Protein AF-A0A804JWQ7-F1 (afdb_monomer_lite)

Structure (mmCIF, N/CA/C/O backbone):
data_AF-A0A804JWQ7-F1
#
_entry.id   AF-A0A804JWQ7-F1
#
loop_
_atom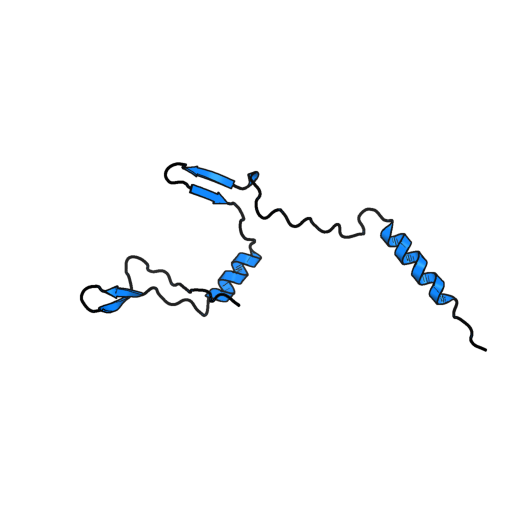_site.group_PDB
_atom_site.id
_atom_site.type_symbol
_atom_site.label_atom_id
_atom_site.label_alt_id
_atom_site.label_comp_id
_atom_site.label_asym_id
_atom_site.label_entity_id
_atom_site.label_seq_id
_atom_site.pdbx_PDB_ins_code
_atom_site.Cartn_x
_atom_site.Cartn_y
_atom_site.Cartn_z
_atom_site.occupancy
_atom_site.B_iso_or_equiv
_atom_site.auth_seq_id
_atom_site.auth_comp_id
_atom_site.auth_asym_id
_atom_site.auth_atom_id
_atom_site.pdbx_PDB_model_num
ATOM 1 N N . MET A 1 1 ? -3.852 -22.499 68.744 1.00 41.94 1 MET A N 1
ATOM 2 C CA . MET A 1 1 ? -4.467 -21.187 68.450 1.00 41.94 1 MET A CA 1
ATOM 3 C C . MET A 1 1 ? -4.023 -20.762 67.062 1.00 41.94 1 MET A C 1
ATOM 5 O O . MET A 1 1 ? -2.863 -20.423 66.900 1.00 41.94 1 MET A O 1
ATOM 9 N N . ALA A 1 2 ? -4.898 -20.828 66.063 1.00 41.59 2 ALA A N 1
ATOM 10 C CA . ALA A 1 2 ? -4.668 -20.174 64.778 1.00 41.59 2 ALA A CA 1
ATOM 11 C C . ALA A 1 2 ? -6.031 -19.689 64.280 1.00 41.59 2 ALA A C 1
ATOM 13 O O . ALA A 1 2 ? -6.845 -20.466 63.790 1.00 41.59 2 ALA A O 1
ATOM 14 N N . TYR A 1 3 ? -6.313 -18.417 64.550 1.00 46.31 3 TYR A N 1
ATOM 15 C CA . TYR A 1 3 ? -7.516 -17.728 64.109 1.00 46.31 3 TYR A CA 1
ATOM 16 C C . TYR A 1 3 ? -7.446 -17.558 62.586 1.00 46.31 3 TYR A C 1
ATOM 18 O O . TYR A 1 3 ? -6.642 -16.773 62.089 1.00 46.31 3 TYR A O 1
ATOM 26 N N . GLY A 1 4 ? -8.270 -18.303 61.845 1.00 51.00 4 GLY A N 1
ATOM 27 C CA . GLY A 1 4 ? -8.538 -18.012 60.438 1.00 51.00 4 GLY A CA 1
ATOM 28 C C . GLY A 1 4 ? -9.279 -16.680 60.344 1.00 51.00 4 GLY A C 1
ATOM 29 O O . GLY A 1 4 ? -10.332 -16.510 60.958 1.00 51.00 4 GLY A O 1
ATOM 30 N N . SER A 1 5 ? -8.700 -15.711 59.641 1.00 54.81 5 SER A N 1
ATOM 31 C CA . SER A 1 5 ? -9.247 -14.363 59.516 1.00 54.81 5 SER A CA 1
ATOM 32 C C . SER A 1 5 ? -10.550 -14.371 58.693 1.00 54.81 5 SER A C 1
ATOM 34 O O . SER A 1 5 ? -10.577 -14.899 57.580 1.00 54.81 5 SER A O 1
ATOM 36 N N . PRO A 1 6 ? -11.642 -13.746 59.175 1.00 51.16 6 PRO A N 1
ATOM 37 C CA . PRO A 1 6 ? -12.923 -13.717 58.461 1.00 51.16 6 PRO A CA 1
ATOM 38 C C . PRO A 1 6 ? -12.906 -12.823 57.205 1.00 51.16 6 PRO A C 1
ATOM 40 O O . PRO A 1 6 ? -13.871 -12.803 56.447 1.00 51.16 6 PRO A O 1
ATOM 43 N N . LEU A 1 7 ? -11.805 -12.106 56.942 1.00 51.91 7 LEU A N 1
ATOM 44 C CA . LEU A 1 7 ? -11.664 -11.216 55.785 1.00 51.91 7 LEU A CA 1
ATOM 45 C C . LEU A 1 7 ? -11.510 -11.949 54.444 1.00 51.91 7 LEU A C 1
ATOM 47 O O . LEU A 1 7 ? -11.824 -11.372 53.406 1.00 51.91 7 LEU A O 1
ATOM 51 N N . ALA A 1 8 ? -11.050 -13.204 54.437 1.00 50.12 8 ALA A N 1
ATOM 52 C CA . ALA A 1 8 ? -10.830 -13.946 53.192 1.00 50.12 8 ALA A CA 1
ATOM 53 C C . ALA A 1 8 ? -12.142 -14.340 52.482 1.00 50.12 8 ALA A C 1
ATOM 55 O O . ALA A 1 8 ? -12.151 -14.553 51.272 1.00 50.12 8 ALA A O 1
ATOM 56 N N . PHE A 1 9 ? -13.264 -14.379 53.208 1.00 48.91 9 PHE A N 1
ATOM 57 C CA . PHE A 1 9 ? -14.571 -14.726 52.644 1.00 48.91 9 PHE A CA 1
ATOM 58 C C . PHE A 1 9 ? -15.279 -13.548 51.961 1.00 48.91 9 PHE A C 1
ATOM 60 O O . PHE A 1 9 ? -16.158 -13.765 51.130 1.00 48.91 9 PHE A O 1
ATOM 67 N N . PHE A 1 10 ? -14.875 -12.305 52.243 1.00 48.47 10 PHE A N 1
ATOM 68 C CA . PHE A 1 10 ? -15.502 -11.125 51.639 1.00 48.47 10 PHE A CA 1
ATOM 69 C C . PHE A 1 10 ? -15.003 -10.824 50.218 1.00 48.47 10 PHE A C 1
ATOM 71 O O . PHE A 1 10 ? -15.758 -10.290 49.409 1.00 48.47 10 PHE A O 1
ATOM 78 N N . PHE A 1 11 ? -13.774 -11.214 49.865 1.00 47.78 11 PHE A N 1
ATOM 79 C CA . PHE A 1 11 ? -13.209 -10.917 48.541 1.00 47.78 11 PHE A CA 1
ATOM 80 C C . PHE A 1 11 ? -13.655 -11.883 47.432 1.00 47.78 11 PHE A C 1
ATOM 82 O O . PHE A 1 11 ? -13.649 -11.510 46.261 1.00 47.78 11 PHE A O 1
ATOM 89 N N . SER A 1 12 ? -14.090 -13.100 47.775 1.00 52.34 12 SER A N 1
ATOM 90 C CA . SER A 1 12 ? -14.514 -14.096 46.778 1.00 52.34 12 SER A CA 1
ATOM 91 C C . SER A 1 12 ? -15.891 -13.789 46.175 1.00 52.34 12 SER A C 1
ATOM 93 O O . SER A 1 12 ? -16.094 -13.988 44.978 1.00 52.34 12 SER A O 1
ATOM 95 N N . SER A 1 13 ? -16.820 -13.253 46.973 1.00 55.03 13 SER A N 1
ATOM 96 C CA . SER A 1 13 ? -18.198 -13.003 46.525 1.00 55.03 13 SER A CA 1
ATOM 97 C C . SER A 1 13 ? -18.308 -11.787 45.592 1.00 55.03 13 SER A C 1
ATOM 99 O O . SER A 1 13 ? -19.116 -11.771 44.664 1.00 55.03 13 SER A O 1
ATOM 101 N N . PHE A 1 14 ? -17.439 -10.783 45.766 1.00 58.78 14 PHE A N 1
ATOM 102 C CA . PHE A 1 14 ? -17.442 -9.582 44.923 1.00 58.78 14 PHE A CA 1
ATOM 103 C C . PHE A 1 14 ? -16.983 -9.867 43.484 1.00 58.78 14 PHE A C 1
ATOM 105 O O . PHE A 1 14 ? -17.533 -9.307 42.539 1.00 58.78 14 PHE A O 1
ATOM 112 N N . ALA A 1 15 ? -16.031 -10.787 43.292 1.00 60.16 15 ALA A N 1
ATOM 113 C CA . ALA A 1 15 ? -15.571 -11.179 41.958 1.00 60.16 15 ALA A CA 1
ATOM 114 C C . ALA A 1 15 ? -16.687 -11.838 41.121 1.00 60.16 15 ALA A C 1
ATOM 116 O O . ALA A 1 15 ? -16.796 -11.579 39.923 1.00 60.16 15 ALA A O 1
ATOM 117 N N . LEU A 1 16 ? -17.554 -12.635 41.757 1.00 59.47 16 LEU A N 1
ATOM 118 C CA . LEU A 1 16 ? -18.718 -13.236 41.097 1.00 59.47 16 LEU A CA 1
ATOM 119 C C . LEU A 1 16 ? -19.792 -12.191 40.762 1.00 59.47 16 LEU A C 1
ATOM 121 O O . LEU A 1 16 ? -20.385 -12.251 39.687 1.00 59.47 16 LEU A O 1
ATOM 125 N N . LEU A 1 17 ? -19.994 -11.200 41.636 1.00 64.19 17 LEU A N 1
ATOM 126 C CA . LEU A 1 17 ? -20.919 -10.091 41.388 1.00 64.19 17 LEU A CA 1
ATOM 127 C C . LEU A 1 17 ? -20.502 -9.282 40.144 1.00 64.19 17 LEU A C 1
ATOM 129 O O . LEU A 1 17 ? -21.327 -9.018 39.273 1.00 64.19 17 LEU A O 1
ATOM 133 N N . VAL A 1 18 ? -19.212 -8.957 40.018 1.00 63.31 18 VAL A N 1
ATOM 134 C CA . VAL A 1 18 ? -18.651 -8.212 38.874 1.00 63.31 18 VAL A CA 1
ATOM 135 C C . VAL A 1 18 ? -18.805 -8.987 37.558 1.00 63.31 18 VAL A C 1
ATOM 137 O O . VAL A 1 18 ? -19.175 -8.397 36.545 1.00 63.31 18 VAL A O 1
ATOM 140 N N . ALA A 1 19 ? -18.599 -10.308 37.567 1.00 60.94 19 ALA A N 1
ATOM 141 C CA . ALA A 1 19 ? -18.741 -11.155 36.377 1.00 60.94 19 ALA A CA 1
ATOM 142 C C . ALA A 1 19 ? -20.193 -11.299 35.875 1.00 60.94 19 ALA A C 1
ATOM 144 O O . ALA A 1 19 ? -20.408 -11.661 34.720 1.00 60.94 19 ALA A O 1
ATOM 145 N N . SER A 1 20 ? -21.187 -11.015 36.724 1.00 64.56 20 SER A N 1
ATOM 146 C CA . SER A 1 20 ? -22.611 -11.095 36.368 1.00 64.56 20 SER A CA 1
ATOM 147 C C . SER A 1 20 ? -23.182 -9.815 35.749 1.00 64.56 20 SER A C 1
ATOM 149 O O . SER A 1 20 ? -24.319 -9.830 35.281 1.00 64.56 20 SER A O 1
ATOM 151 N N . ILE A 1 21 ? -22.408 -8.722 35.706 1.00 70.69 21 ILE A N 1
ATOM 152 C CA . ILE A 1 21 ? -22.822 -7.457 35.087 1.00 70.69 21 ILE A CA 1
ATOM 153 C C . ILE A 1 21 ? -22.656 -7.56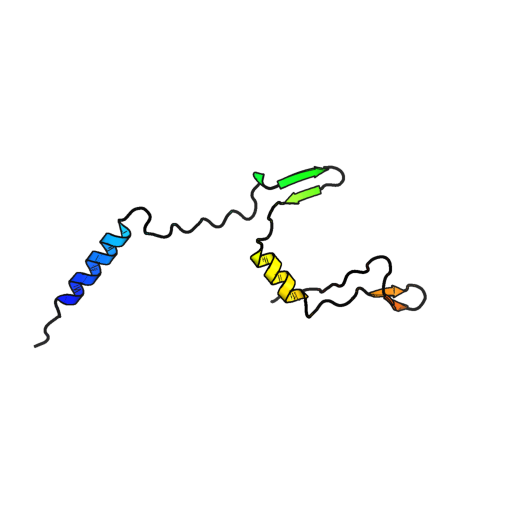7 33.560 1.00 70.69 21 ILE A C 1
ATOM 155 O O . ILE A 1 21 ? -21.521 -7.625 33.070 1.00 70.69 21 ILE A O 1
ATOM 159 N N . PRO A 1 22 ? -23.752 -7.553 32.776 1.00 58.59 22 PRO A N 1
ATOM 160 C CA . PRO A 1 22 ? -23.669 -7.550 31.320 1.00 58.59 22 PRO A CA 1
ATOM 161 C C . PRO A 1 22 ? -22.945 -6.280 30.849 1.00 58.59 22 PRO A C 1
ATOM 163 O O . PRO A 1 22 ? -23.378 -5.172 31.154 1.00 58.59 22 PRO A O 1
ATOM 166 N N . GLY A 1 23 ? -21.833 -6.434 30.123 1.00 63.53 23 GLY A N 1
ATOM 167 C CA . GLY A 1 23 ? -21.047 -5.322 29.566 1.00 63.53 23 GLY A CA 1
ATOM 168 C C . GLY A 1 23 ? -19.812 -4.893 30.369 1.00 63.53 23 GLY A C 1
ATOM 169 O O . GLY A 1 23 ? -19.068 -4.041 29.892 1.00 63.53 23 GLY A O 1
ATOM 170 N N . LEU A 1 24 ? -19.556 -5.482 31.545 1.00 60.53 24 LEU A N 1
ATOM 171 C CA . LEU A 1 24 ? -18.349 -5.195 32.341 1.00 60.53 24 LEU A CA 1
ATOM 172 C C . LEU A 1 24 ? -17.179 -6.145 32.032 1.00 60.53 24 LEU A C 1
ATOM 174 O O . LEU A 1 24 ? -16.026 -5.843 32.336 1.00 60.53 24 LEU A O 1
ATOM 178 N N . VAL A 1 25 ? -17.463 -7.280 31.389 1.00 55.56 25 VAL A N 1
ATOM 179 C CA . VAL A 1 25 ? -16.433 -8.111 30.766 1.00 55.56 25 VAL A CA 1
ATOM 180 C C . VAL A 1 25 ? -16.091 -7.463 29.426 1.00 55.56 25 VAL A C 1
ATOM 182 O O . VAL A 1 25 ? -17.010 -7.282 28.622 1.00 55.56 25 VAL A O 1
ATOM 185 N N . PRO A 1 26 ? -14.820 -7.117 29.149 1.00 60.56 26 PRO A N 1
ATOM 186 C CA . PRO A 1 26 ? -14.413 -6.761 27.802 1.00 60.56 26 PRO A CA 1
ATOM 187 C C . PRO A 1 26 ? -14.696 -7.980 26.926 1.00 60.56 26 PRO A C 1
ATOM 189 O O . PRO A 1 26 ? -13.968 -8.971 26.955 1.00 60.56 26 PRO A O 1
ATOM 192 N N . VAL A 1 27 ? -15.818 -7.934 26.208 1.00 57.91 27 VAL A N 1
ATOM 193 C CA . VAL A 1 27 ? -16.115 -8.863 25.127 1.00 57.91 27 VAL A CA 1
ATOM 194 C C . VAL A 1 27 ? -14.931 -8.720 24.193 1.00 57.91 27 VAL A C 1
ATOM 196 O O . VAL A 1 27 ? -14.740 -7.652 23.613 1.00 57.91 27 VAL A O 1
ATOM 199 N N . GLY A 1 28 ?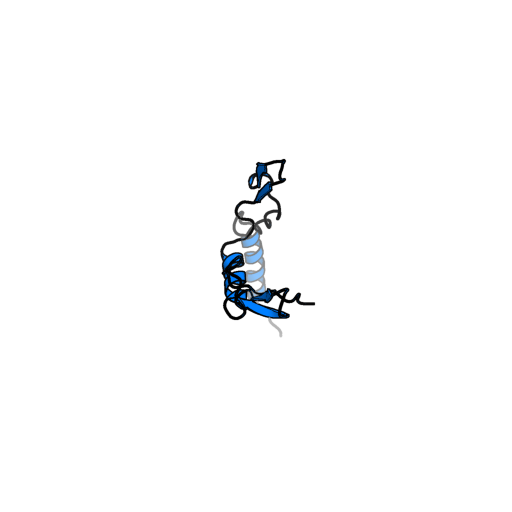 -14.082 -9.750 24.149 1.00 55.69 28 GLY A N 1
ATOM 200 C CA . GLY A 1 28 ? -12.954 -9.791 23.236 1.00 55.69 28 GLY A CA 1
ATOM 201 C C . GLY A 1 28 ? -13.495 -9.445 21.862 1.00 55.69 28 GLY A C 1
ATOM 202 O O . GLY A 1 28 ? -14.359 -10.156 21.346 1.00 55.69 28 GLY A O 1
ATOM 203 N N . VAL A 1 29 ? -13.074 -8.294 21.336 1.00 55.78 29 VAL A N 1
ATOM 204 C CA . VAL A 1 29 ? -13.407 -7.887 19.978 1.00 55.78 29 VAL A CA 1
ATOM 205 C C . VAL A 1 29 ? -12.929 -9.040 19.120 1.00 55.78 29 VAL A C 1
ATOM 207 O O . VAL A 1 29 ? -11.744 -9.366 19.139 1.00 55.78 29 VAL A O 1
ATOM 210 N N . ALA A 1 30 ? -13.869 -9.734 18.478 1.00 54.78 30 ALA A N 1
ATOM 211 C CA . ALA A 1 30 ? -13.527 -10.786 17.546 1.00 54.78 30 ALA A CA 1
ATOM 212 C C . ALA A 1 30 ? -12.562 -10.160 16.541 1.00 54.78 30 ALA A C 1
ATOM 214 O O . ALA A 1 30 ? -12.938 -9.204 15.860 1.00 54.78 30 ALA A O 1
ATOM 215 N N . GLU A 1 31 ? -11.319 -10.648 16.530 1.00 59.47 31 GLU A N 1
ATOM 216 C CA . GLU A 1 31 ? -10.312 -10.280 15.541 1.00 59.47 31 GLU A CA 1
ATOM 217 C C . GLU A 1 31 ? -11.007 -10.319 14.178 1.00 59.47 31 GLU A C 1
ATOM 219 O O . GLU A 1 31 ? -11.518 -11.384 13.800 1.00 59.47 31 GLU A O 1
ATOM 224 N N . PRO A 1 32 ? -11.158 -9.173 13.488 1.00 59.88 32 PRO A N 1
ATOM 225 C CA . PRO A 1 32 ? -11.882 -9.152 12.235 1.00 59.88 32 PRO A CA 1
ATOM 226 C C . PRO A 1 32 ? -11.205 -10.164 11.318 1.00 59.88 32 PRO A C 1
ATOM 228 O O . PRO A 1 32 ? -9.980 -10.179 11.192 1.00 59.88 32 PRO A O 1
ATOM 231 N N . SER A 1 33 ? -11.997 -11.052 10.713 1.00 63.81 33 SER A N 1
ATOM 232 C CA . SER A 1 33 ? -11.486 -11.977 9.712 1.00 63.81 33 SER A CA 1
ATOM 233 C C . SER A 1 33 ? -10.625 -11.180 8.735 1.00 63.81 33 SER A C 1
ATOM 235 O O . SER A 1 33 ? -11.107 -10.208 8.156 1.00 63.81 33 SER A O 1
ATOM 237 N N . PHE A 1 34 ? -9.359 -11.580 8.565 1.00 66.31 34 PHE A N 1
ATOM 238 C CA . PHE A 1 34 ? -8.365 -10.908 7.709 1.00 66.31 34 PHE A CA 1
ATOM 239 C C . PHE A 1 34 ? -8.914 -10.522 6.323 1.00 66.31 34 PHE A C 1
ATOM 241 O O . PHE A 1 34 ? -8.455 -9.584 5.675 1.00 66.31 34 PHE A O 1
ATOM 248 N N . TYR A 1 35 ? -9.920 -11.265 5.873 1.00 72.38 35 TYR A N 1
ATOM 249 C CA . TYR A 1 35 ? -10.662 -11.029 4.659 1.00 72.38 35 TYR A CA 1
ATOM 250 C C . TYR A 1 35 ? -12.102 -10.595 4.971 1.00 72.38 35 TYR A C 1
ATOM 252 O O . TYR A 1 35 ? -12.896 -11.384 5.480 1.00 72.38 35 TYR A O 1
ATOM 260 N N . ASP A 1 36 ? -12.438 -9.354 4.617 1.00 81.62 36 ASP A N 1
ATOM 261 C C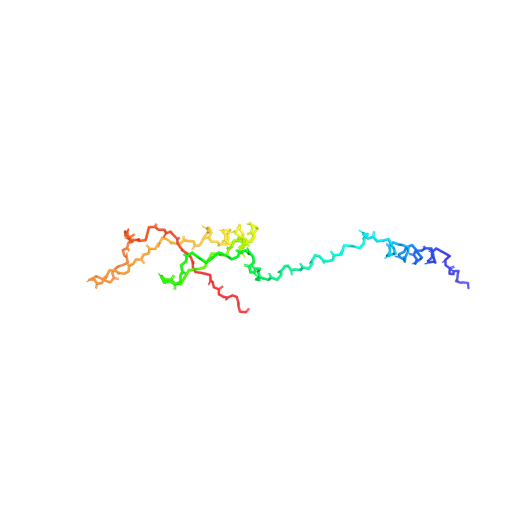A . ASP A 1 36 ? -13.815 -8.861 4.532 1.00 81.62 36 ASP A CA 1
ATOM 262 C C . ASP A 1 36 ? -14.171 -8.637 3.050 1.00 81.62 36 ASP A C 1
ATOM 264 O O . ASP A 1 36 ? -13.656 -7.690 2.439 1.00 81.62 36 ASP A O 1
ATOM 268 N N . PRO A 1 37 ? -15.040 -9.477 2.452 1.00 83.25 37 PRO A N 1
ATOM 269 C CA . PRO A 1 37 ? -15.451 -9.344 1.056 1.00 83.25 37 PRO A CA 1
ATOM 270 C C . PRO A 1 37 ? -16.044 -7.968 0.725 1.00 83.25 37 PRO A C 1
ATOM 272 O O . PRO A 1 37 ? -15.860 -7.477 -0.388 1.00 83.25 37 PRO A O 1
ATOM 275 N N . ASN A 1 38 ? -16.715 -7.317 1.684 1.00 86.44 38 ASN A N 1
ATOM 276 C CA . ASN A 1 38 ? -17.374 -6.025 1.467 1.00 86.44 38 ASN A CA 1
ATOM 277 C C . ASN A 1 38 ? -16.375 -4.871 1.306 1.00 86.44 38 ASN A C 1
ATOM 279 O O . ASN A 1 38 ? -16.715 -3.806 0.788 1.00 86.44 38 ASN A O 1
ATOM 283 N N . ARG A 1 39 ? -15.124 -5.074 1.734 1.00 86.56 39 ARG A N 1
ATOM 284 C CA . ARG A 1 39 ? -14.040 -4.086 1.639 1.00 86.56 39 ARG A CA 1
ATOM 285 C C . ARG A 1 39 ? -13.165 -4.288 0.401 1.00 86.56 39 ARG A C 1
ATOM 287 O O . ARG A 1 39 ? -12.182 -3.561 0.226 1.00 86.56 39 ARG A O 1
ATOM 294 N N . VAL A 1 40 ? -13.529 -5.229 -0.475 1.00 91.81 40 VAL A N 1
ATOM 295 C CA . VAL A 1 40 ? -12.829 -5.506 -1.733 1.00 91.81 40 VAL A CA 1
ATOM 296 C C . VAL A 1 40 ? -13.587 -4.895 -2.903 1.00 91.81 40 VAL A C 1
ATOM 298 O O . VAL A 1 40 ? -14.765 -5.152 -3.121 1.00 91.81 40 VAL A O 1
ATOM 301 N N . THR A 1 41 ? -12.899 -4.084 -3.698 1.00 93.38 41 THR A N 1
ATOM 302 C CA . THR A 1 41 ? -13.412 -3.578 -4.977 1.00 93.38 41 THR A CA 1
ATOM 303 C C . THR A 1 41 ? -12.660 -4.266 -6.108 1.00 93.38 41 THR A C 1
ATOM 305 O O . THR A 1 41 ? -11.441 -4.381 -6.035 1.00 93.38 41 THR A O 1
ATOM 308 N N . GLN A 1 42 ? -13.353 -4.711 -7.156 1.00 93.56 42 GLN A N 1
ATOM 309 C CA . GLN A 1 42 ? -12.745 -5.308 -8.351 1.00 93.56 42 GLN A CA 1
ATOM 310 C C . GLN A 1 42 ? -12.806 -4.310 -9.524 1.00 93.56 42 GLN A C 1
ATOM 312 O O . GLN A 1 42 ? -13.840 -4.237 -10.187 1.00 93.56 42 GLN A O 1
ATOM 317 N N . PRO A 1 43 ? -11.739 -3.538 -9.817 1.00 92.88 43 PRO A N 1
ATOM 318 C CA . PRO A 1 43 ? -11.774 -2.526 -10.872 1.00 92.88 43 PRO A CA 1
ATOM 319 C C . PRO A 1 43 ? -11.664 -3.108 -12.287 1.00 92.88 43 PRO A C 1
ATOM 321 O O . PRO A 1 43 ? -12.170 -2.515 -13.232 1.00 92.88 43 PRO A O 1
ATOM 324 N N . SER A 1 44 ? -10.987 -4.247 -12.460 1.00 95.50 44 SER A N 1
ATOM 325 C CA . SER A 1 44 ? -10.862 -4.905 -13.763 1.00 95.50 44 SER A CA 1
ATOM 326 C C . SER A 1 44 ? -10.651 -6.408 -13.615 1.00 95.50 44 SER A C 1
ATOM 328 O O . SER A 1 44 ? -10.007 -6.880 -12.677 1.00 95.50 44 SER A O 1
ATOM 330 N N . TRP A 1 45 ? -11.199 -7.168 -14.562 1.00 93.88 45 TRP A N 1
ATOM 331 C CA . TRP A 1 45 ? -10.947 -8.604 -14.700 1.00 93.88 45 TRP A CA 1
ATOM 332 C C . TRP A 1 45 ? -9.831 -8.912 -15.709 1.00 93.88 45 TRP A C 1
ATOM 334 O O . TRP A 1 45 ? -9.243 -9.995 -15.689 1.00 93.88 45 TRP A O 1
ATOM 344 N N . ARG A 1 46 ? -9.521 -7.961 -16.599 1.00 93.44 46 ARG A N 1
ATOM 345 C CA . ARG A 1 46 ? -8.461 -8.054 -17.609 1.00 93.44 46 ARG A CA 1
ATOM 346 C C . ARG A 1 46 ? -7.812 -6.675 -17.791 1.00 93.44 46 ARG A C 1
ATOM 348 O O . ARG A 1 46 ? -8.367 -5.852 -18.514 1.00 93.44 46 ARG A O 1
ATOM 355 N N . PRO A 1 47 ? -6.654 -6.410 -17.159 1.00 95.25 47 PRO A N 1
ATOM 356 C CA . PRO A 1 47 ? -5.930 -7.265 -16.203 1.00 95.25 47 PRO A CA 1
ATOM 357 C C . PRO A 1 47 ? -6.731 -7.539 -14.918 1.00 95.25 47 PRO A C 1
ATOM 359 O O . PRO A 1 47 ? -7.608 -6.763 -14.557 1.00 95.25 47 PRO A O 1
ATOM 362 N N . ARG A 1 48 ? -6.430 -8.640 -14.214 1.00 96.31 48 ARG A N 1
ATOM 363 C CA . ARG A 1 48 ? -7.070 -8.960 -12.925 1.00 96.31 48 ARG A CA 1
ATOM 364 C C . ARG A 1 48 ? -6.550 -8.019 -11.843 1.00 96.31 48 ARG A C 1
ATOM 366 O O . ARG A 1 48 ? -5.382 -8.114 -11.469 1.00 96.31 48 ARG A O 1
ATOM 373 N N . ILE A 1 49 ? -7.409 -7.132 -11.354 1.00 96.00 49 ILE A N 1
ATOM 374 C CA . ILE A 1 49 ? -7.084 -6.136 -10.332 1.00 96.00 49 ILE A CA 1
ATOM 375 C C . ILE A 1 49 ? -8.149 -6.200 -9.237 1.00 96.00 49 ILE A C 1
ATOM 377 O O . ILE A 1 49 ? -9.344 -6.172 -9.525 1.00 96.00 49 ILE A O 1
ATOM 381 N N . PHE A 1 50 ? -7.706 -6.232 -7.981 1.00 94.06 50 PHE A N 1
ATOM 382 C CA . PHE A 1 50 ? -8.553 -6.124 -6.796 1.00 94.06 50 PHE A CA 1
ATOM 383 C C . PHE A 1 50 ? -7.937 -5.102 -5.842 1.00 94.06 50 PHE A C 1
ATOM 385 O O . PHE A 1 50 ? -6.728 -5.119 -5.612 1.00 94.06 50 PHE A O 1
ATOM 392 N N . LEU A 1 51 ? -8.764 -4.218 -5.295 1.00 92.31 51 LEU A N 1
ATOM 393 C CA . LEU A 1 51 ? -8.385 -3.214 -4.312 1.00 92.31 51 LEU A CA 1
ATOM 394 C C . LEU A 1 51 ? -8.975 -3.602 -2.957 1.00 92.31 51 LEU A C 1
ATOM 396 O O . LEU A 1 51 ? -10.193 -3.612 -2.794 1.00 92.31 51 LEU A O 1
ATOM 400 N N . TYR A 1 52 ? -8.104 -3.875 -1.991 1.00 92.12 52 TYR A N 1
ATOM 401 C CA . TYR A 1 52 ? -8.466 -4.175 -0.608 1.00 92.12 52 TYR A CA 1
ATOM 402 C C . TYR A 1 52 ? -8.371 -2.896 0.224 1.00 92.12 52 TYR A C 1
ATOM 404 O O . TYR A 1 52 ? -7.276 -2.367 0.430 1.00 92.12 52 TYR A O 1
ATOM 412 N N . LYS A 1 53 ? -9.508 -2.360 0.676 1.00 90.56 53 LYS A N 1
ATOM 413 C CA . LYS A 1 53 ? -9.528 -1.120 1.465 1.00 90.56 53 LYS A CA 1
ATOM 414 C C . LYS A 1 53 ? -9.173 -1.395 2.923 1.00 90.56 53 LYS A C 1
ATOM 416 O O . LYS A 1 53 ? -9.817 -2.223 3.556 1.00 90.56 53 LYS A O 1
ATOM 421 N N . GLY A 1 54 ? -8.207 -0.642 3.456 1.00 89.06 54 GLY A N 1
ATOM 422 C CA . GLY A 1 54 ? -7.707 -0.774 4.831 1.00 89.06 54 GLY A CA 1
ATOM 423 C C . GLY A 1 54 ? -7.225 -2.191 5.141 1.00 89.06 54 GLY A C 1
ATOM 424 O O . GLY A 1 54 ? -7.640 -2.780 6.134 1.00 89.06 54 GLY A O 1
ATOM 425 N N . PHE A 1 55 ? -6.418 -2.727 4.220 1.00 89.75 55 PHE A N 1
ATOM 426 C CA . PHE A 1 55 ? -5.752 -4.024 4.336 1.00 89.75 55 PHE A CA 1
ATOM 427 C C . PHE A 1 55 ? -4.715 -4.052 5.465 1.00 89.75 55 PHE A C 1
ATOM 429 O O . PHE A 1 55 ? -4.519 -5.092 6.076 1.00 89.75 55 PHE A O 1
ATOM 436 N N . LEU A 1 56 ? -4.074 -2.911 5.726 1.00 90.19 56 LEU A N 1
ATOM 437 C CA . LEU A 1 56 ? -3.230 -2.681 6.894 1.00 90.19 56 LEU A CA 1
ATOM 438 C C . LEU A 1 56 ? -3.871 -1.589 7.746 1.00 90.19 56 LEU A C 1
ATOM 440 O O . LEU A 1 56 ? -4.484 -0.669 7.187 1.00 90.19 56 LEU A O 1
ATOM 444 N N . SER A 1 57 ? -3.709 -1.682 9.063 1.00 90.50 57 SER A N 1
ATOM 445 C CA . SER A 1 57 ? -4.013 -0.574 9.968 1.00 90.50 57 SER A CA 1
ATOM 446 C C . SER A 1 57 ? -2.983 0.552 9.817 1.00 90.50 57 SER A C 1
ATOM 448 O O . SER A 1 57 ? -1.892 0.363 9.259 1.00 90.50 57 SER A O 1
ATOM 450 N N . ASP A 1 58 ? -3.313 1.738 10.323 1.00 92.56 58 ASP A N 1
ATOM 451 C CA . ASP A 1 58 ? -2.394 2.879 10.294 1.00 92.56 58 ASP A CA 1
ATOM 452 C C . ASP A 1 58 ? -1.141 2.593 11.142 1.00 92.56 58 ASP A C 1
ATOM 454 O O . ASP A 1 58 ? -0.021 2.921 10.744 1.00 92.56 58 ASP A O 1
ATOM 458 N N . GLU A 1 59 ? -1.298 1.883 12.263 1.00 93.31 59 GLU A N 1
ATOM 459 C CA . GLU A 1 59 ? -0.200 1.474 13.143 1.00 93.31 59 GLU A CA 1
ATOM 460 C C . GLU A 1 59 ? 0.749 0.479 12.462 1.00 93.31 59 GLU A C 1
ATOM 462 O O . GLU A 1 59 ? 1.973 0.594 12.595 1.00 93.31 59 GLU A O 1
ATOM 467 N N . GLU A 1 60 ? 0.207 -0.485 11.713 1.00 91.56 60 GLU A N 1
ATOM 468 C CA . GLU A 1 60 ? 1.003 -1.430 10.924 1.00 91.56 60 GLU A CA 1
ATOM 469 C C . GLU A 1 60 ? 1.773 -0.707 9.813 1.00 91.56 60 GLU A C 1
ATOM 471 O O . GLU A 1 60 ? 2.965 -0.968 9.603 1.00 91.56 60 GLU A O 1
ATOM 476 N N . CYS A 1 61 ? 1.126 0.247 9.136 1.00 92.69 61 CYS A N 1
ATOM 477 C CA . CYS A 1 61 ? 1.774 1.092 8.134 1.00 92.69 61 CYS A CA 1
ATOM 478 C C . CYS A 1 61 ? 2.943 1.878 8.745 1.00 92.69 61 CYS A C 1
ATOM 480 O O . CYS A 1 61 ? 4.067 1.833 8.229 1.00 92.69 61 CYS A O 1
ATOM 482 N N . ASP A 1 62 ? 2.711 2.541 9.877 1.00 94.19 62 ASP A N 1
ATOM 483 C CA . ASP A 1 62 ? 3.734 3.283 10.613 1.00 94.19 62 ASP A CA 1
ATOM 484 C C . ASP A 1 62 ? 4.891 2.389 11.060 1.00 94.19 62 ASP A C 1
ATOM 486 O O . ASP A 1 62 ? 6.061 2.789 11.003 1.00 94.19 62 ASP A O 1
ATOM 490 N N . HIS A 1 63 ? 4.588 1.166 11.493 1.00 92.19 63 HIS A N 1
ATOM 491 C CA . HIS A 1 63 ? 5.595 0.189 11.878 1.00 92.19 63 HIS A CA 1
ATOM 492 C C . HIS A 1 63 ? 6.502 -0.181 10.695 1.00 92.19 63 HIS A C 1
ATOM 494 O O . HIS A 1 63 ? 7.732 -0.118 10.812 1.00 92.19 63 HIS A O 1
ATOM 500 N N . ILE A 1 64 ? 5.918 -0.490 9.532 1.00 90.25 64 ILE A N 1
ATOM 501 C CA . ILE A 1 64 ? 6.671 -0.811 8.310 1.00 90.25 64 ILE A CA 1
ATOM 502 C C . ILE A 1 64 ? 7.548 0.376 7.887 1.00 90.25 64 ILE A C 1
ATOM 504 O O . ILE A 1 64 ? 8.726 0.188 7.564 1.00 90.25 64 ILE A O 1
ATOM 508 N N . ILE A 1 65 ? 7.020 1.602 7.947 1.00 89.00 65 ILE A N 1
ATOM 509 C CA . ILE A 1 65 ? 7.776 2.822 7.629 1.00 89.00 65 ILE A CA 1
ATOM 510 C C . ILE A 1 65 ? 8.965 2.987 8.584 1.00 89.00 65 ILE A C 1
ATOM 512 O O . ILE A 1 65 ? 10.087 3.230 8.128 1.00 89.00 65 ILE A O 1
ATOM 516 N N . LYS A 1 66 ? 8.759 2.826 9.897 1.00 90.06 66 LYS A N 1
ATOM 517 C CA . LYS A 1 66 ? 9.830 2.918 10.906 1.00 90.06 66 LYS A CA 1
ATOM 518 C C . LYS A 1 66 ? 10.936 1.892 10.656 1.00 90.06 66 LYS A C 1
ATOM 520 O O . LYS A 1 66 ? 12.113 2.242 10.740 1.00 90.06 66 LYS A O 1
ATOM 525 N N . LEU A 1 67 ? 10.580 0.658 10.295 1.00 87.19 67 LEU A N 1
ATOM 526 C CA . LEU A 1 67 ? 11.557 -0.380 9.953 1.00 87.19 67 LEU A CA 1
ATOM 527 C C . LEU A 1 67 ? 12.358 -0.046 8.685 1.00 87.19 67 LEU A C 1
ATOM 529 O O . LEU A 1 67 ? 13.547 -0.369 8.615 1.00 87.19 67 LEU A O 1
ATOM 533 N N . ALA A 1 68 ? 11.719 0.591 7.700 1.00 84.88 68 ALA A N 1
ATOM 534 C CA . ALA A 1 68 ? 12.325 0.900 6.410 1.00 84.88 68 ALA A CA 1
ATOM 535 C C . ALA A 1 68 ? 13.225 2.148 6.433 1.00 84.88 68 ALA A C 1
ATOM 537 O O . ALA A 1 68 ? 14.281 2.127 5.799 1.00 84.88 68 ALA A O 1
ATOM 538 N N . ARG A 1 69 ? 12.856 3.212 7.168 1.00 79.88 69 ARG A N 1
ATOM 539 C CA . ARG A 1 69 ? 13.507 4.546 7.115 1.00 79.88 69 ARG A CA 1
ATOM 540 C C . ARG A 1 69 ? 15.038 4.523 7.183 1.00 79.88 69 ARG A C 1
ATOM 542 O O . ARG A 1 69 ? 15.684 5.262 6.452 1.00 79.88 69 ARG A O 1
ATOM 549 N N . ASN A 1 70 ? 15.623 3.655 8.006 1.00 72.06 70 ASN A N 1
ATOM 550 C CA . ASN A 1 70 ? 17.078 3.617 8.216 1.00 72.06 70 ASN A CA 1
ATOM 551 C C . ASN A 1 70 ? 17.813 2.597 7.330 1.00 72.06 70 ASN A C 1
ATOM 553 O O . ASN A 1 70 ? 19.021 2.421 7.466 1.00 72.06 70 ASN A O 1
ATOM 557 N N . LYS A 1 71 ? 17.096 1.884 6.457 1.00 73.25 71 LYS A N 1
ATOM 558 C CA . LYS A 1 71 ? 17.633 0.772 5.657 1.00 73.25 71 LYS A CA 1
ATOM 559 C C . LYS A 1 71 ? 17.318 0.893 4.163 1.00 73.25 71 LYS A C 1
ATOM 561 O O . LYS A 1 71 ? 17.678 0.002 3.397 1.00 73.25 71 LYS A O 1
ATOM 566 N N . THR A 1 72 ? 16.639 1.956 3.727 1.00 67.31 72 THR A N 1
ATOM 567 C CA . THR A 1 72 ? 16.365 2.193 2.304 1.00 67.31 72 THR A CA 1
ATOM 568 C C . THR A 1 72 ? 17.603 2.690 1.570 1.00 67.31 72 THR A C 1
ATOM 570 O O . THR A 1 72 ? 18.129 3.756 1.883 1.00 67.31 72 THR A O 1
ATOM 573 N N . THR A 1 73 ? 18.021 1.962 0.538 1.00 65.50 73 THR A N 1
ATOM 574 C CA . THR A 1 73 ? 19.073 2.377 -0.399 1.00 65.50 73 THR A CA 1
ATOM 575 C C . THR A 1 73 ? 18.430 2.770 -1.727 1.00 65.50 73 THR A C 1
ATOM 577 O O . THR A 1 73 ? 17.409 2.203 -2.130 1.00 65.50 73 THR A O 1
ATOM 580 N N . ARG A 1 74 ? 18.996 3.768 -2.413 1.00 67.44 74 ARG A N 1
ATOM 581 C CA . ARG A 1 74 ? 18.536 4.177 -3.749 1.00 67.44 74 ARG A CA 1
ATOM 582 C C . ARG A 1 74 ? 18.592 2.976 -4.695 1.00 67.44 74 ARG A C 1
ATOM 584 O O . ARG A 1 74 ? 19.569 2.231 -4.642 1.00 67.44 74 ARG A O 1
ATOM 591 N N . SER A 1 75 ? 17.580 2.763 -5.545 1.00 60.62 75 SER A N 1
ATOM 592 C CA . SER A 1 75 ? 17.685 1.675 -6.523 1.00 60.62 75 SER A CA 1
ATOM 593 C C . SER A 1 75 ? 18.805 1.940 -7.516 1.00 60.62 75 SER A C 1
ATOM 595 O O . SER A 1 75 ? 18.889 3.006 -8.128 1.00 60.62 75 SER A O 1
ATOM 597 N N . ILE A 1 76 ? 19.652 0.931 -7.664 1.00 60.94 76 ILE A N 1
ATOM 598 C CA . ILE A 1 76 ? 20.731 0.895 -8.634 1.00 60.94 76 ILE A CA 1
ATOM 599 C C . ILE A 1 76 ? 20.401 -0.234 -9.608 1.00 60.94 76 ILE A C 1
ATOM 601 O O . ILE A 1 76 ? 19.980 -1.313 -9.185 1.00 60.94 76 ILE A O 1
ATOM 605 N N . VAL A 1 77 ? 20.552 0.023 -10.903 1.00 62.41 77 VAL A N 1
ATOM 606 C CA . VAL A 1 77 ? 20.376 -0.979 -11.958 1.00 62.41 77 VAL A CA 1
ATOM 607 C C . VAL A 1 77 ? 21.751 -1.244 -12.566 1.00 62.41 77 VAL A C 1
ATOM 609 O O . VAL A 1 77 ? 22.543 -0.323 -12.770 1.00 62.41 77 VAL A O 1
ATOM 612 N N . ALA A 1 78 ? 22.073 -2.513 -12.804 1.00 58.16 78 ALA A N 1
ATOM 613 C CA . ALA A 1 78 ? 23.306 -2.877 -13.488 1.00 58.16 78 ALA A CA 1
ATOM 614 C C . ALA A 1 78 ? 23.194 -2.475 -14.964 1.00 58.16 78 ALA A C 1
ATOM 616 O O . ALA A 1 78 ? 22.222 -2.830 -15.630 1.00 58.16 78 ALA A O 1
ATOM 617 N N . ASN A 1 79 ? 24.161 -1.709 -15.469 1.00 55.94 79 ASN A N 1
ATOM 618 C CA . ASN A 1 79 ? 24.208 -1.370 -16.886 1.00 55.94 79 ASN A CA 1
ATOM 619 C C . ASN A 1 79 ? 24.728 -2.575 -17.686 1.00 55.94 79 ASN A C 1
ATOM 621 O O . ASN A 1 79 ? 25.817 -3.077 -17.400 1.00 55.94 79 ASN A O 1
ATOM 625 N N . ASN A 1 80 ? 23.965 -3.009 -18.690 1.00 62.31 80 ASN A N 1
ATOM 626 C CA . ASN A 1 80 ? 24.254 -4.196 -19.499 1.00 62.31 80 ASN A CA 1
ATOM 627 C C . ASN A 1 80 ? 25.581 -4.102 -20.272 1.00 62.31 80 ASN A C 1
ATOM 629 O O . ASN A 1 80 ? 26.180 -5.130 -20.562 1.00 62.31 80 ASN A O 1
ATOM 633 N N . GLU A 1 81 ? 26.063 -2.894 -20.579 1.00 62.22 81 GLU A N 1
ATOM 634 C CA . GLU A 1 81 ? 27.265 -2.702 -21.407 1.00 62.22 81 GLU A CA 1
ATOM 635 C C . GLU A 1 81 ? 28.575 -2.649 -20.608 1.00 62.22 81 GLU A C 1
ATOM 637 O O . GLU A 1 81 ? 29.638 -2.964 -21.131 1.00 62.22 81 GLU A O 1
ATOM 642 N N . SER A 1 82 ? 28.526 -2.244 -19.335 1.00 56.78 82 SER A N 1
ATOM 643 C CA . SER A 1 82 ? 29.735 -1.998 -18.526 1.00 56.78 82 SER A CA 1
ATOM 644 C C . SER A 1 82 ? 29.780 -2.769 -17.209 1.00 56.78 82 SER A C 1
ATOM 646 O O . SER A 1 82 ? 30.784 -2.696 -16.501 1.00 56.78 82 SER A O 1
ATOM 648 N N . GLY A 1 83 ? 28.695 -3.458 -16.834 1.00 56.03 83 GLY A N 1
ATOM 649 C CA . GLY A 1 83 ? 28.564 -4.158 -15.551 1.00 56.03 83 GLY A CA 1
ATOM 650 C C . GLY A 1 83 ? 28.572 -3.235 -14.325 1.00 56.03 83 GLY A C 1
ATOM 65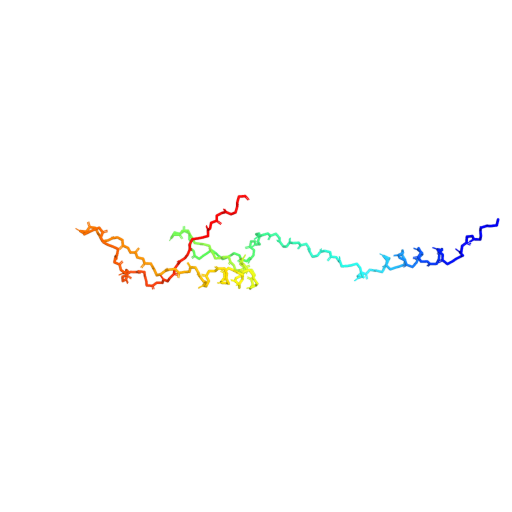1 O O . GLY A 1 83 ? 28.523 -3.710 -13.192 1.00 56.03 83 GLY A O 1
ATOM 652 N N . LYS A 1 84 ? 28.637 -1.912 -14.522 1.00 51.69 84 LYS A N 1
ATOM 653 C CA . LYS A 1 84 ? 28.686 -0.926 -13.441 1.00 51.69 84 LYS A CA 1
ATOM 654 C C . LYS A 1 84 ? 27.283 -0.592 -12.953 1.00 51.69 84 LYS A C 1
ATOM 656 O O . LYS A 1 84 ? 26.324 -0.508 -13.722 1.00 51.69 84 LYS A O 1
ATOM 661 N N . SER A 1 85 ? 27.181 -0.395 -11.644 1.00 53.50 85 SER A N 1
ATOM 662 C CA . SER A 1 85 ? 25.936 -0.095 -10.954 1.00 53.50 85 SER A CA 1
ATOM 663 C C . SER A 1 85 ? 25.594 1.388 -11.173 1.00 53.50 85 SER A C 1
ATOM 665 O O . SER A 1 85 ? 26.201 2.262 -10.551 1.00 53.50 85 SER A O 1
ATOM 667 N N . LEU A 1 86 ? 24.673 1.689 -12.090 1.00 58.41 86 LEU A N 1
ATOM 668 C CA . LEU A 1 86 ? 24.244 3.060 -12.375 1.00 58.41 86 LEU A CA 1
ATOM 669 C C . LEU A 1 86 ? 22.890 3.340 -11.725 1.00 58.41 86 LEU A C 1
ATOM 671 O O . LEU A 1 86 ? 21.973 2.517 -11.714 1.00 58.41 86 LEU A O 1
ATOM 675 N N . THR A 1 87 ? 22.771 4.534 -11.165 1.00 56.41 87 THR A N 1
ATOM 676 C CA . THR A 1 87 ? 21.524 5.053 -10.615 1.00 56.41 87 THR A CA 1
ATOM 677 C C . THR A 1 87 ? 20.449 5.092 -11.704 1.00 56.41 87 THR A C 1
ATOM 679 O O . THR A 1 87 ? 20.646 5.719 -12.743 1.00 56.41 87 THR A O 1
ATOM 682 N N . SER A 1 88 ? 19.317 4.419 -11.496 1.00 57.53 88 SER A N 1
ATOM 683 C CA . SER A 1 88 ? 18.308 4.252 -12.548 1.00 57.53 88 SER A CA 1
ATOM 684 C C . SER A 1 88 ? 17.396 5.469 -12.717 1.00 57.53 88 SER A C 1
ATOM 686 O O . SER A 1 88 ? 16.790 5.919 -11.747 1.00 57.53 88 SER A O 1
ATOM 688 N N . ASN A 1 89 ? 17.201 5.928 -13.960 1.00 60.28 89 ASN A N 1
ATOM 689 C CA . ASN A 1 89 ? 16.197 6.950 -14.308 1.00 60.28 89 ASN A CA 1
ATOM 690 C C . ASN A 1 89 ? 14.759 6.399 -14.386 1.00 60.28 89 ASN A C 1
ATOM 692 O O . ASN A 1 89 ? 13.810 7.171 -14.344 1.00 60.28 89 ASN A O 1
ATOM 696 N N . VAL A 1 90 ? 14.590 5.073 -14.474 1.00 64.94 90 VAL A N 1
ATOM 697 C CA . VAL A 1 90 ? 13.271 4.411 -14.576 1.00 64.94 90 VAL A CA 1
ATOM 698 C C . VAL A 1 90 ? 12.633 4.188 -13.200 1.00 64.94 90 VAL A C 1
ATOM 700 O O . VAL A 1 90 ? 11.422 4.305 -13.049 1.00 64.94 90 VAL A O 1
ATOM 703 N N . ARG A 1 91 ? 13.447 3.902 -12.173 1.00 66.81 91 ARG A N 1
ATOM 704 C CA . ARG A 1 91 ? 13.006 3.820 -10.775 1.00 66.81 91 ARG A CA 1
ATOM 705 C C . ARG A 1 91 ? 13.871 4.727 -9.913 1.00 66.81 91 ARG A C 1
ATOM 707 O O . ARG A 1 91 ? 15.002 4.392 -9.573 1.00 66.81 91 ARG A O 1
ATOM 714 N N . THR A 1 92 ? 13.331 5.887 -9.571 1.00 72.75 92 THR A N 1
ATOM 715 C CA . THR A 1 92 ? 14.028 6.907 -8.778 1.00 72.75 92 THR A CA 1
ATOM 716 C C . THR A 1 92 ? 13.803 6.755 -7.272 1.00 72.75 92 THR A C 1
ATOM 718 O O . THR A 1 92 ? 14.456 7.445 -6.491 1.00 72.75 92 THR A O 1
ATOM 721 N N . SER A 1 93 ? 12.919 5.843 -6.853 1.00 75.75 93 SER A N 1
ATOM 722 C CA . SER A 1 93 ? 12.591 5.594 -5.448 1.00 75.75 93 SER A CA 1
ATOM 723 C C . SER A 1 93 ? 13.664 4.784 -4.703 1.00 75.75 93 SER A C 1
ATOM 725 O O . SER A 1 93 ? 14.373 3.952 -5.272 1.00 75.75 93 SER A O 1
ATOM 727 N N . SER A 1 94 ? 13.773 5.014 -3.393 1.00 74.31 94 S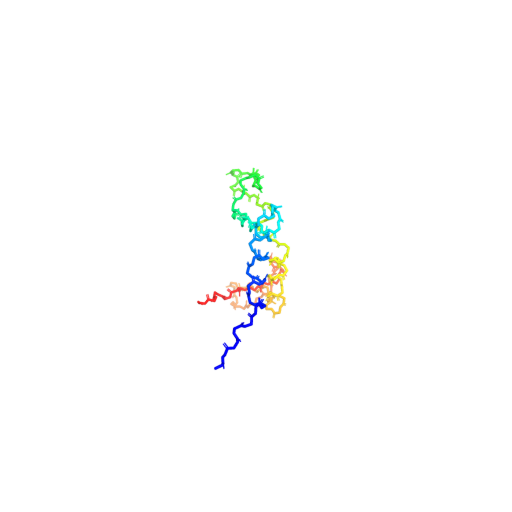ER A N 1
ATOM 728 C CA . SER A 1 94 ? 14.612 4.222 -2.484 1.00 74.31 94 SER A CA 1
ATOM 729 C C . SER A 1 94 ? 13.854 2.993 -1.978 1.00 74.31 94 SER A C 1
ATOM 731 O O . SER A 1 94 ? 12.636 3.026 -1.824 1.00 74.31 94 SER A O 1
ATOM 733 N N . SER A 1 95 ? 14.559 1.891 -1.724 1.00 75.44 95 SER A N 1
ATOM 734 C CA . SER A 1 95 ? 13.949 0.598 -1.390 1.00 75.44 95 SER A CA 1
ATOM 735 C C . SER A 1 95 ? 14.795 -0.185 -0.398 1.00 75.44 95 SER A C 1
ATOM 737 O O . SER A 1 95 ? 16.006 -0.002 -0.316 1.00 75.44 95 SER A O 1
ATOM 739 N N . MET A 1 96 ? 14.152 -1.097 0.324 1.00 79.62 96 MET A N 1
ATOM 740 C CA . MET A 1 96 ? 14.784 -2.029 1.255 1.00 79.62 96 MET A CA 1
ATOM 741 C C . MET A 1 96 ? 14.083 -3.385 1.150 1.00 79.62 96 MET A C 1
ATOM 743 O O . MET A 1 96 ? 12.869 -3.440 0.970 1.00 79.62 96 MET A O 1
ATOM 747 N N . PHE A 1 97 ? 14.842 -4.472 1.279 1.00 79.62 97 PHE A N 1
ATOM 748 C CA . PHE A 1 97 ? 14.296 -5.815 1.435 1.00 79.62 97 PHE A CA 1
ATOM 749 C C . PHE A 1 97 ? 14.312 -6.228 2.913 1.00 79.62 97 PHE A C 1
ATOM 751 O O . PHE A 1 97 ? 15.355 -6.142 3.567 1.00 79.62 97 PHE A O 1
ATOM 758 N N . GLN A 1 98 ? 13.172 -6.677 3.444 1.00 73.81 98 GLN A N 1
ATOM 759 C CA . GLN A 1 98 ? 13.118 -7.233 4.797 1.00 73.81 98 GLN A CA 1
ATOM 760 C C . GLN A 1 98 ? 13.702 -8.645 4.804 1.00 73.81 98 GLN A C 1
ATOM 762 O O . GLN A 1 98 ? 13.363 -9.474 3.961 1.00 73.81 98 GLN A O 1
ATOM 767 N N . ARG A 1 99 ? 14.554 -8.947 5.786 1.00 79.56 99 ARG A N 1
ATOM 768 C CA . ARG A 1 99 ? 14.984 -10.327 6.029 1.00 79.56 99 ARG A CA 1
ATOM 769 C C . ARG A 1 99 ? 13.877 -11.068 6.771 1.00 79.56 99 ARG A C 1
ATOM 771 O O . ARG A 1 99 ? 13.337 -10.545 7.742 1.00 79.56 99 ARG A O 1
ATOM 778 N N . LYS A 1 100 ? 13.566 -12.289 6.337 1.00 75.69 100 LYS A N 1
ATOM 779 C CA . LYS A 1 100 ? 12.660 -13.181 7.065 1.00 75.69 100 LYS A CA 1
ATOM 780 C C . LYS A 1 100 ? 13.287 -13.502 8.426 1.00 75.69 100 LYS A C 1
ATOM 782 O O . LYS A 1 100 ? 14.413 -13.995 8.465 1.00 75.69 100 LYS A O 1
ATOM 787 N N . HIS A 1 101 ? 12.585 -13.210 9.519 1.00 61.72 101 HIS A N 1
ATOM 788 C CA . HIS A 1 101 ? 12.962 -13.757 10.820 1.00 61.72 101 HIS A CA 1
ATOM 789 C C . HIS A 1 101 ? 12.636 -15.253 10.797 1.00 61.72 101 HIS A C 1
ATOM 791 O O . HIS A 1 101 ? 11.549 -15.633 10.355 1.00 61.72 101 HIS A O 1
ATOM 797 N N . ARG A 1 102 ? 13.620 -16.086 11.143 1.00 44.16 102 ARG A N 1
ATOM 798 C CA . ARG A 1 102 ? 13.459 -17.542 11.188 1.00 44.16 102 ARG A CA 1
ATOM 799 C C . ARG A 1 102 ? 12.568 -17.938 12.357 1.00 44.16 102 ARG A C 1
ATOM 801 O O . ARG A 1 102 ? 12.608 -17.204 13.373 1.00 44.16 102 ARG A O 1
#

InterPro domains:
  IPR045054 Prolyl 4-hydroxylase [PTHR10869] (42-99)

Radius of gyration: 28.52 Å; chains: 1; bounding box: 53×28×90 Å

Foldseek 3Di:
DDDDDPVVVVVVVVVVVQVPDPPSPPPPPPPPDLDDPVQWDFPDVVVGDIDRPCSDPPVRVVVVCVVCVVAWDQDWDQDPPPRDTHRDPVGGDTDHDDDDDD

Sequence (102 aa):
MAYGSPLAFFFSSFALLVASIPGLVPVGVAEPSFYDPNRVTQPSWRPRIFLYKGFLSDEECDHIIKLARNKTTRSIVANNESGKSLTSNVRTSSSMFQRKHR

Secondary structure (DSSP, 8-state):
-----TTHHHHHHHHHHHHTSTTTS--------S--GGGEEEEEETTEEEEETTSS-HHHHHHHHHHHHTT-EE-EEE-TTT--EEEPSS--SEE-PPPPP-

pLDDT: mean 70.76, std 16.12, range [41.59, 96.31]

Organism: Musa acuminata subsp. malaccensis (NCBI:txid214687)